Protein AF-A0A934AXN5-F1 (afdb_monomer_lite)

Secondary structure (DSSP, 8-state):
-------------TTS-HHHHHHHHHHHHHHHHTTT-HHHHHTT---HHHHS----HHHHHHHHHHHHHHHHHHS-S-S-HHHHHHHHHHHHHHHHHHHHHHHHHHT-

Structure (mmCIF, N/CA/C/O backbone):
data_AF-A0A934AXN5-F1
#
_entry.id   AF-A0A934AXN5-F1
#
loop_
_atom_site.group_PDB
_atom_site.id
_atom_site.type_symbol
_atom_site.label_atom_id
_atom_site.label_alt_id
_atom_site.label_comp_id
_atom_site.label_asym_id
_atom_site.label_entity_id
_atom_site.label_seq_id
_atom_site.pdbx_PDB_ins_code
_atom_site.Cartn_x
_atom_site.Cartn_y
_atom_site.Cartn_z
_atom_site.occupancy
_atom_site.B_iso_or_equiv
_atom_site.auth_seq_id
_atom_site.auth_comp_id
_atom_site.auth_asym_id
_atom_site.auth_atom_id
_atom_site.pdbx_PDB_model_num
ATOM 1 N N . MET A 1 1 ? -45.896 -4.540 -10.004 1.00 46.09 1 MET A N 1
ATOM 2 C CA . MET A 1 1 ? -45.029 -4.214 -8.849 1.00 46.09 1 MET A CA 1
ATOM 3 C C . MET A 1 1 ? -44.143 -5.434 -8.572 1.00 46.09 1 MET A C 1
ATOM 5 O O . MET A 1 1 ? -44.636 -6.414 -8.037 1.00 46.09 1 MET A O 1
ATOM 9 N N . LYS A 1 2 ? -42.892 -5.458 -9.058 1.00 54.38 2 LYS A N 1
ATOM 10 C CA . LYS A 1 2 ? -41.967 -6.605 -8.920 1.00 54.38 2 LYS A CA 1
ATOM 11 C C . LYS A 1 2 ? -40.920 -6.270 -7.856 1.00 54.38 2 LYS A C 1
ATOM 13 O O . LYS A 1 2 ? -40.170 -5.315 -8.028 1.00 54.38 2 LYS A O 1
ATOM 18 N N . ARG A 1 3 ? -40.901 -7.024 -6.753 1.00 65.50 3 ARG A N 1
ATOM 19 C CA . ARG A 1 3 ? -39.835 -6.993 -5.741 1.00 65.50 3 ARG A CA 1
ATOM 20 C C . ARG A 1 3 ? -38.860 -8.145 -5.981 1.00 65.50 3 ARG A C 1
ATOM 22 O O . ARG A 1 3 ? -39.256 -9.181 -6.502 1.00 65.50 3 ARG A O 1
ATOM 29 N N . HIS A 1 4 ? -37.644 -7.933 -5.478 1.00 48.03 4 HIS A N 1
ATOM 30 C CA . HIS A 1 4 ? -36.506 -8.849 -5.349 1.00 48.03 4 HIS A CA 1
ATOM 31 C C . HIS A 1 4 ? -35.533 -8.876 -6.530 1.00 48.03 4 HIS A C 1
ATOM 33 O O . HIS A 1 4 ? -35.847 -9.376 -7.600 1.00 48.03 4 HIS A O 1
ATOM 39 N N . ASN A 1 5 ? -34.298 -8.424 -6.284 1.00 49.72 5 ASN A N 1
ATOM 40 C CA . ASN A 1 5 ? -33.233 -9.364 -5.925 1.00 49.72 5 ASN A CA 1
ATOM 41 C C . ASN A 1 5 ? -32.011 -8.605 -5.363 1.00 49.72 5 ASN A C 1
ATOM 43 O O . ASN A 1 5 ? -31.166 -8.113 -6.108 1.00 49.72 5 ASN A O 1
ATOM 47 N N . HIS A 1 6 ? -31.912 -8.477 -4.036 1.00 47.94 6 HIS A N 1
ATOM 48 C CA . HIS A 1 6 ? -30.668 -8.037 -3.402 1.00 47.94 6 HIS A CA 1
ATOM 49 C C . HIS A 1 6 ? -29.763 -9.248 -3.224 1.00 47.94 6 HIS A C 1
ATOM 51 O O . HIS A 1 6 ? -29.855 -9.997 -2.254 1.00 47.94 6 HIS A O 1
ATOM 57 N N . ASN A 1 7 ? -2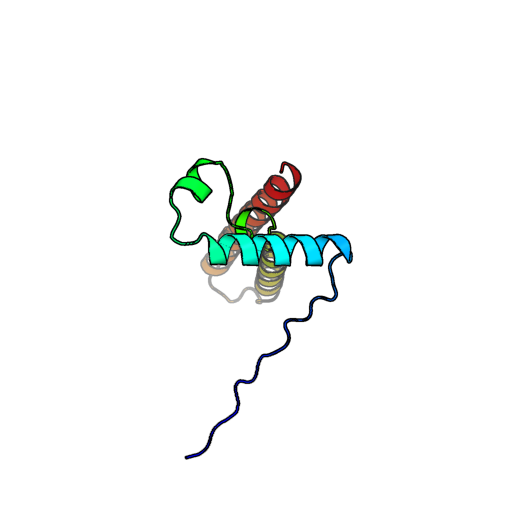8.893 -9.413 -4.214 1.00 49.19 7 ASN A N 1
ATOM 58 C CA . ASN A 1 7 ? -27.799 -10.363 -4.257 1.00 49.19 7 ASN A CA 1
ATOM 59 C C . ASN A 1 7 ? -26.780 -10.012 -3.153 1.00 49.19 7 ASN A C 1
ATOM 61 O O . ASN A 1 7 ? -25.771 -9.348 -3.393 1.00 49.19 7 ASN A O 1
ATOM 65 N N . LYS A 1 8 ? -27.079 -10.396 -1.905 1.00 48.75 8 LYS A N 1
ATOM 66 C CA . LYS A 1 8 ? -26.121 -10.357 -0.797 1.00 48.75 8 LYS A CA 1
ATOM 67 C C . LYS A 1 8 ? -25.106 -11.466 -1.044 1.00 48.75 8 LYS A C 1
ATOM 69 O O . LYS A 1 8 ? -25.293 -12.601 -0.611 1.00 48.75 8 LYS A O 1
ATOM 74 N N . LYS A 1 9 ? -24.033 -11.129 -1.762 1.00 45.91 9 LYS A N 1
ATOM 75 C CA . LYS A 1 9 ? -22.813 -11.934 -1.804 1.00 45.91 9 LYS A CA 1
ATOM 76 C C . LYS A 1 9 ? -22.380 -12.163 -0.357 1.00 45.91 9 LYS A C 1
ATOM 78 O O . LYS A 1 9 ? -21.946 -11.228 0.313 1.00 45.91 9 LYS A O 1
ATOM 83 N N . LYS A 1 10 ? -22.578 -13.389 0.133 1.00 46.38 10 LYS A N 1
ATOM 84 C CA . LYS A 1 10 ? -22.069 -13.847 1.425 1.00 46.38 10 LYS A CA 1
ATOM 85 C C . LYS A 1 10 ? -20.554 -13.688 1.377 1.00 46.38 10 LYS A C 1
ATOM 87 O O . LYS A 1 10 ? -19.874 -14.408 0.652 1.00 46.38 10 LYS A O 1
ATOM 92 N N . PHE A 1 11 ? -20.059 -12.676 2.076 1.00 47.81 11 PHE A N 1
ATOM 93 C CA . PHE A 1 11 ? -18.637 -12.474 2.281 1.00 47.81 11 PHE A CA 1
ATOM 94 C C . PHE A 1 11 ? -18.155 -13.665 3.114 1.00 47.81 11 PHE A C 1
ATOM 96 O O . PHE A 1 11 ? -18.606 -13.845 4.243 1.00 47.81 11 PHE A O 1
ATOM 103 N N . SER A 1 12 ? -17.358 -14.534 2.490 1.00 47.53 12 SER A N 1
ATOM 104 C CA . SER A 1 12 ? -16.837 -15.768 3.077 1.00 47.53 12 SER A CA 1
ATOM 105 C C . SER A 1 12 ? -16.102 -15.452 4.381 1.00 47.53 12 SER A C 1
ATOM 107 O O . SER A 1 12 ? -15.066 -14.793 4.370 1.00 47.53 12 SER A O 1
ATOM 109 N N . SER A 1 13 ? -16.674 -15.890 5.501 1.00 52.22 13 SER A N 1
ATOM 110 C CA . SER A 1 13 ? -16.195 -15.706 6.875 1.00 52.22 13 SER A CA 1
ATOM 111 C C . SER A 1 13 ? -15.185 -16.776 7.313 1.00 52.22 13 SER A C 1
ATOM 113 O O . SER A 1 13 ? -14.927 -16.922 8.501 1.00 52.22 13 SER A O 1
ATOM 115 N N . ASN A 1 14 ? -14.638 -17.570 6.392 1.00 48.47 14 ASN A N 1
ATOM 116 C CA . ASN A 1 14 ? -14.069 -18.879 6.733 1.00 48.47 14 ASN A CA 1
ATOM 117 C C . ASN A 1 14 ? -12.553 -18.904 7.018 1.00 48.47 14 ASN A C 1
ATOM 119 O O . ASN A 1 14 ? -11.975 -19.983 7.011 1.00 48.47 14 ASN A O 1
ATOM 123 N N . GLU A 1 15 ? -11.902 -17.770 7.295 1.00 54.44 15 GLU A N 1
ATOM 124 C CA . GLU A 1 15 ? -10.439 -17.738 7.525 1.00 54.44 15 GLU A CA 1
ATOM 125 C C . GLU A 1 15 ? -10.003 -17.074 8.845 1.00 54.44 15 GLU A C 1
ATOM 127 O O . GLU A 1 15 ? -8.829 -16.767 9.027 1.00 54.44 15 GLU A O 1
ATOM 132 N N . ALA A 1 16 ? -10.916 -16.884 9.802 1.00 51.69 16 ALA A N 1
ATOM 133 C CA . ALA A 1 16 ? -10.566 -16.462 11.160 1.00 51.69 16 ALA A CA 1
ATOM 134 C C . ALA A 1 16 ? -11.031 -17.516 12.183 1.00 51.69 16 ALA A C 1
ATOM 136 O O . ALA A 1 16 ? -12.115 -18.080 11.998 1.00 51.69 16 ALA A O 1
ATOM 137 N N . PRO A 1 17 ? -10.259 -17.779 13.259 1.00 51.16 17 PRO A N 1
ATOM 138 C CA . PRO A 1 17 ? -10.700 -18.604 14.381 1.00 51.16 17 PRO A CA 1
ATOM 139 C C . PRO A 1 17 ? -12.119 -18.199 14.817 1.00 51.16 17 PRO A C 1
ATOM 141 O O . PRO A 1 17 ? -12.408 -16.998 14.859 1.00 51.16 17 PRO A O 1
ATOM 144 N N . PRO A 1 18 ? -13.014 -19.154 15.133 1.00 58.09 18 PRO A N 1
ATOM 145 C CA . PRO A 1 18 ? -14.445 -18.896 15.331 1.00 58.09 18 PRO A CA 1
ATOM 146 C C . PRO A 1 18 ? -14.752 -17.827 16.393 1.00 58.09 18 PRO A C 1
ATOM 148 O O . PRO A 1 18 ? -15.784 -17.163 16.309 1.00 58.09 18 PRO A O 1
ATOM 151 N N . GLU A 1 19 ? -13.845 -17.596 17.343 1.00 58.38 19 GLU A N 1
ATOM 152 C CA . GLU A 1 19 ? -13.975 -16.536 18.349 1.00 58.38 19 GLU A CA 1
ATOM 153 C C . GLU A 1 19 ? -13.822 -15.114 17.779 1.00 58.38 19 GLU A C 1
ATOM 155 O O . GLU A 1 19 ? -14.568 -14.213 18.169 1.00 58.38 19 GLU A O 1
ATOM 160 N N . ILE A 1 20 ? -12.922 -14.901 16.810 1.00 60.56 20 ILE A N 1
ATOM 161 C CA . ILE A 1 20 ? -12.619 -13.564 16.263 1.00 60.56 20 ILE A CA 1
ATOM 162 C C . ILE A 1 20 ? -13.785 -13.039 15.415 1.00 60.56 20 ILE A C 1
ATOM 164 O O . ILE A 1 20 ? -14.104 -11.850 15.451 1.00 60.56 20 ILE A O 1
ATOM 168 N N . ASN A 1 21 ? -14.467 -13.922 14.678 1.00 66.44 21 ASN A N 1
ATOM 169 C CA . ASN A 1 21 ? -15.617 -13.535 13.858 1.00 66.44 21 ASN A CA 1
ATOM 170 C C . ASN A 1 21 ? -16.787 -13.016 14.703 1.00 66.44 21 ASN A C 1
ATOM 172 O O . ASN A 1 21 ? -17.416 -12.029 14.327 1.00 66.44 21 ASN A O 1
ATOM 176 N N . ASN A 1 22 ? -17.069 -13.646 15.846 1.00 75.69 22 ASN A N 1
ATOM 177 C CA . ASN A 1 22 ? -18.187 -13.240 16.699 1.00 75.69 22 ASN A CA 1
ATOM 178 C C . ASN A 1 22 ? -17.941 -11.870 17.346 1.00 75.69 22 ASN A C 1
ATOM 180 O O . ASN A 1 22 ? -18.842 -11.031 17.345 1.00 75.69 22 ASN A O 1
ATOM 184 N N . GLN A 1 23 ? -16.717 -11.613 17.819 1.00 78.25 23 GLN A N 1
ATOM 185 C CA . GLN A 1 23 ? -16.346 -10.307 18.372 1.00 78.25 23 GLN A CA 1
ATOM 186 C C . GLN A 1 23 ? -16.348 -9.206 17.309 1.00 78.25 23 GLN A C 1
ATOM 188 O O . GLN A 1 23 ? -16.911 -8.141 17.542 1.00 78.25 23 GLN A O 1
ATOM 193 N N . TYR A 1 24 ? -15.807 -9.468 16.112 1.00 79.88 24 TYR A N 1
ATOM 194 C CA . TYR A 1 24 ? -15.833 -8.492 15.019 1.00 79.88 24 TYR A CA 1
ATOM 195 C C . TYR A 1 24 ? -17.265 -8.092 14.639 1.00 79.88 24 TYR A C 1
ATOM 197 O O . TYR A 1 24 ? -17.542 -6.915 14.412 1.00 79.88 24 TYR A O 1
ATOM 205 N N . LEU A 1 25 ? -18.180 -9.063 14.558 1.00 81.88 25 LEU A N 1
ATOM 206 C CA . LEU A 1 25 ? -19.580 -8.806 14.220 1.00 81.88 25 LEU A CA 1
ATOM 207 C C . LEU A 1 25 ? -20.305 -8.018 15.317 1.00 81.88 25 LEU A C 1
ATOM 209 O O . LEU A 1 25 ? -21.052 -7.097 14.989 1.00 81.88 25 LEU A O 1
ATOM 213 N N . GLN A 1 26 ? -20.057 -8.332 16.592 1.00 85.19 26 GLN A N 1
ATOM 214 C CA . GLN A 1 26 ? -20.600 -7.563 17.715 1.00 85.19 26 GLN A CA 1
ATOM 215 C C . GLN A 1 26 ? -20.069 -6.128 17.731 1.00 85.19 26 GLN A C 1
ATOM 217 O O . GLN A 1 26 ? -20.855 -5.190 17.841 1.00 85.19 26 GLN A O 1
ATOM 222 N N . ASP A 1 27 ? -18.764 -5.936 17.540 1.00 83.12 27 ASP A N 1
ATOM 223 C CA . ASP A 1 27 ? -18.154 -4.605 17.496 1.00 83.12 27 ASP A CA 1
ATOM 224 C C . ASP A 1 27 ? -18.673 -3.780 16.311 1.00 83.12 27 ASP A C 1
ATOM 226 O O . ASP A 1 27 ? -18.921 -2.582 16.442 1.00 83.12 27 ASP A O 1
ATOM 230 N N . LEU A 1 28 ? -18.898 -4.413 15.156 1.00 84.19 28 LEU A N 1
ATOM 231 C CA . LEU A 1 28 ? -19.497 -3.768 13.986 1.00 84.19 28 LEU A CA 1
ATOM 232 C C . LEU A 1 28 ? -20.935 -3.320 14.248 1.00 84.19 28 LEU A C 1
ATOM 234 O O . LEU A 1 28 ? -21.330 -2.231 13.822 1.00 84.19 28 LEU A O 1
ATOM 238 N N . GLN A 1 29 ? -21.711 -4.151 14.941 1.00 85.88 29 GLN A N 1
ATOM 239 C CA . GLN A 1 29 ? -23.086 -3.839 15.303 1.00 85.88 29 GLN A CA 1
ATOM 240 C C . GLN A 1 29 ? -23.132 -2.690 16.316 1.00 85.88 29 GLN A C 1
ATOM 242 O O . GLN A 1 29 ? -23.752 -1.668 16.035 1.00 85.88 29 GLN A O 1
ATOM 247 N N . ASN A 1 30 ? -22.357 -2.784 17.400 1.00 84.38 30 ASN A N 1
ATOM 248 C CA . ASN A 1 30 ? -22.237 -1.735 18.415 1.00 84.38 30 ASN A CA 1
ATOM 249 C C . ASN A 1 30 ? -21.810 -0.393 17.810 1.00 84.38 30 ASN A C 1
ATOM 251 O O . ASN A 1 30 ? -22.347 0.655 18.169 1.00 84.38 30 ASN A O 1
ATOM 255 N N . TRP A 1 31 ? -20.869 -0.415 16.863 1.00 85.25 31 TRP A N 1
ATOM 256 C CA . TRP A 1 31 ? -20.409 0.788 16.176 1.00 85.25 31 TRP A CA 1
ATOM 257 C C . TRP A 1 31 ? -21.472 1.380 15.241 1.00 85.25 31 TRP A C 1
ATOM 259 O O . TRP A 1 31 ? -21.606 2.598 15.136 1.00 85.25 31 TRP A O 1
ATOM 269 N N . THR A 1 32 ? -22.257 0.531 14.575 1.00 85.69 32 THR A N 1
ATOM 270 C CA . THR A 1 32 ? -23.360 0.975 13.710 1.00 85.69 32 THR A CA 1
ATOM 271 C C . THR A 1 32 ? -24.477 1.615 14.532 1.00 85.69 32 THR A C 1
ATOM 273 O O . THR A 1 32 ? -24.967 2.683 14.160 1.00 85.69 32 THR A O 1
ATOM 276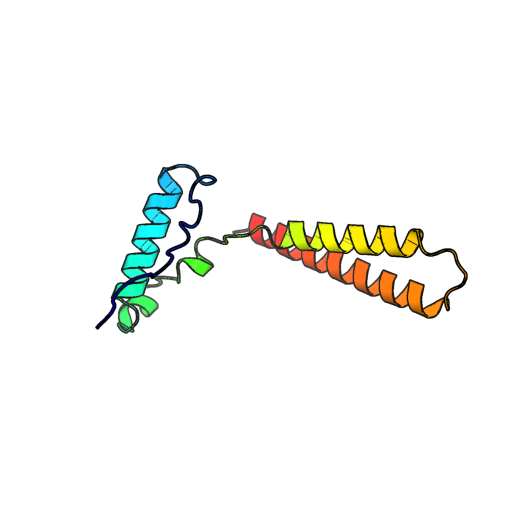 N N . ASP A 1 33 ? -24.823 1.009 15.666 1.00 89.94 33 ASP A N 1
ATOM 277 C CA . ASP A 1 33 ? -25.897 1.470 16.548 1.00 89.94 33 ASP A CA 1
ATOM 278 C C . ASP A 1 33 ? -25.536 2.787 17.255 1.00 89.94 33 ASP A C 1
ATOM 280 O O . ASP A 1 33 ? -26.398 3.632 17.488 1.00 89.94 33 ASP A O 1
ATOM 284 N N . ASN A 1 34 ? -24.246 3.022 17.513 1.00 88.00 34 ASN A N 1
ATOM 285 C CA . ASN A 1 34 ? -23.751 4.236 18.165 1.00 88.00 34 ASN A CA 1
ATOM 286 C C . ASN A 1 34 ? -23.177 5.279 17.198 1.00 88.00 34 ASN A C 1
ATOM 288 O O . ASN A 1 34 ? -22.533 6.232 17.637 1.00 88.00 34 ASN A O 1
ATOM 292 N N . ARG A 1 35 ? -23.434 5.163 15.886 1.00 80.94 35 ARG A N 1
ATOM 293 C CA . ARG A 1 35 ? -22.821 6.044 14.878 1.00 80.94 35 ARG A CA 1
ATOM 294 C C . ARG A 1 35 ? -23.038 7.540 15.159 1.00 80.94 35 ARG A C 1
ATOM 296 O O . ARG A 1 35 ? -22.162 8.348 14.857 1.00 80.94 35 ARG A O 1
ATOM 303 N N . TYR A 1 36 ? -24.181 7.898 15.743 1.00 85.50 36 TYR A N 1
ATOM 304 C CA . TYR A 1 36 ? -24.562 9.280 16.061 1.00 85.50 36 TYR A CA 1
ATOM 305 C C . TYR A 1 36 ? -24.398 9.650 17.541 1.00 85.50 36 TYR A C 1
ATOM 307 O O . TYR A 1 36 ? -24.777 10.752 17.927 1.00 85.50 36 TYR A O 1
ATOM 315 N N . ASN A 1 37 ? -23.854 8.755 18.371 1.00 84.69 37 ASN A N 1
ATOM 316 C CA . ASN A 1 37 ? -23.598 9.026 19.780 1.00 84.69 37 ASN A CA 1
ATOM 317 C C . ASN A 1 37 ? -22.157 9.547 19.950 1.00 84.69 37 ASN A C 1
ATOM 319 O O . ASN A 1 37 ? -21.222 8.747 19.917 1.00 84.69 37 ASN A O 1
ATOM 323 N N . PRO A 1 38 ? -21.940 10.862 20.143 1.00 78.44 38 PRO A N 1
ATOM 324 C CA . PRO A 1 38 ? -20.594 11.412 20.297 1.00 78.44 38 PRO A CA 1
ATOM 325 C C . PRO A 1 38 ? -19.873 10.868 21.542 1.00 78.44 38 PRO A C 1
ATOM 327 O O . PRO A 1 38 ? -18.655 10.703 21.504 1.00 78.44 38 PRO A O 1
ATOM 330 N N . GLY A 1 39 ? -20.618 10.527 22.604 1.00 83.62 39 GLY A N 1
ATOM 331 C CA . GLY A 1 39 ? -20.076 9.959 23.843 1.00 83.62 39 GLY A CA 1
ATOM 332 C C . GLY A 1 39 ? -19.399 8.605 23.628 1.00 83.62 39 GLY A C 1
ATOM 333 O O . GLY A 1 39 ? -18.330 8.338 24.175 1.00 83.62 39 GLY A O 1
ATOM 334 N N . PHE A 1 40 ? -19.955 7.797 22.724 1.00 81.44 40 PHE A N 1
ATOM 335 C CA . PHE A 1 40 ? -19.417 6.481 22.391 1.00 81.44 40 PHE A CA 1
ATOM 336 C C . PHE A 1 40 ? -17.985 6.552 21.840 1.00 81.44 40 PHE A C 1
ATOM 338 O O . PHE A 1 40 ? -17.165 5.693 22.147 1.00 81.44 40 PHE A O 1
ATOM 345 N N . TYR A 1 41 ? -17.652 7.594 21.072 1.00 74.69 41 TYR A N 1
ATOM 346 C CA . TYR A 1 41 ? -16.303 7.784 20.527 1.00 74.69 41 TYR A CA 1
ATOM 347 C C . TYR A 1 41 ? -15.326 8.372 21.551 1.00 74.69 41 TYR A C 1
ATOM 349 O O . TYR A 1 41 ? -14.130 8.093 21.493 1.00 74.69 41 TYR A O 1
ATOM 357 N N . THR A 1 42 ? -15.819 9.181 22.494 1.00 78.81 42 THR A N 1
ATOM 358 C CA . THR A 1 42 ? -14.983 9.789 23.543 1.00 78.81 42 THR A CA 1
ATOM 359 C C . THR A 1 42 ? -14.572 8.803 24.632 1.00 78.81 42 THR A C 1
ATOM 361 O O . THR A 1 42 ? -13.553 9.009 25.282 1.00 78.81 42 THR A O 1
ATOM 364 N N . GLU A 1 43 ? -15.309 7.703 24.787 1.00 79.25 43 GLU A N 1
ATOM 365 C CA . GLU A 1 43 ? -14.991 6.608 25.716 1.00 79.25 43 GLU A CA 1
ATOM 366 C C . GLU A 1 43 ? -13.868 5.683 25.214 1.00 79.25 43 GLU A C 1
ATOM 368 O O . GLU A 1 43 ? -13.533 4.692 25.858 1.00 79.25 43 GLU A O 1
ATOM 373 N N . GLY A 1 44 ? -13.254 6.000 24.070 1.00 72.06 44 GLY A N 1
ATOM 374 C CA . GLY A 1 44 ? -12.151 5.219 23.513 1.00 72.06 44 GLY A CA 1
ATOM 375 C C . GLY A 1 44 ? -12.592 4.033 22.654 1.00 72.06 44 GLY A C 1
ATOM 376 O O . GLY A 1 44 ? -11.750 3.215 22.284 1.00 72.06 44 GLY A O 1
ATOM 377 N N . ASN A 1 45 ? -13.875 3.941 22.279 1.00 79.81 4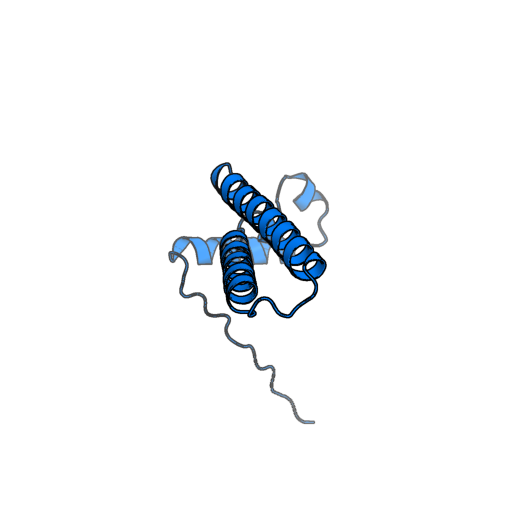5 ASN A N 1
ATOM 378 C CA . ASN A 1 45 ? -14.312 2.947 21.301 1.00 79.81 45 ASN A CA 1
ATOM 379 C C . ASN A 1 45 ? -13.853 3.346 19.896 1.00 79.81 45 ASN A C 1
ATOM 381 O O . ASN A 1 45 ? -14.293 4.332 19.303 1.00 79.81 45 ASN A O 1
ATOM 385 N N . ILE A 1 46 ? -12.947 2.536 19.360 1.00 78.94 46 ILE A N 1
ATOM 386 C CA . ILE A 1 46 ? -12.321 2.725 18.053 1.00 78.94 46 ILE A CA 1
ATOM 387 C C . ILE A 1 46 ? -13.128 1.940 17.010 1.00 78.94 46 ILE A C 1
ATOM 389 O O . ILE A 1 46 ? -13.599 0.839 17.316 1.00 78.94 46 ILE A O 1
ATOM 393 N N . PRO A 1 47 ? -13.286 2.443 15.771 1.00 77.12 47 PRO A N 1
ATOM 394 C CA . PRO A 1 47 ? -13.961 1.687 14.729 1.00 77.12 47 PRO A CA 1
ATOM 395 C C . PRO A 1 47 ? -13.344 0.291 14.549 1.00 77.12 47 PRO A C 1
ATOM 397 O O . PRO A 1 47 ? -12.114 0.155 14.548 1.00 77.12 47 PRO A O 1
ATOM 400 N N . PRO A 1 48 ? -14.159 -0.753 14.320 1.00 77.19 48 PRO A N 1
ATOM 401 C CA . PRO A 1 48 ? -13.666 -2.122 14.163 1.00 77.19 48 PRO A CA 1
ATOM 402 C C . PRO A 1 48 ? -12.706 -2.286 12.975 1.00 77.19 48 PRO A C 1
ATOM 404 O O . PRO A 1 48 ? -11.893 -3.202 12.958 1.00 77.19 48 PRO A O 1
ATOM 407 N N . GLU A 1 49 ? -12.745 -1.385 11.992 1.00 73.19 49 GLU A N 1
ATOM 408 C CA . GLU A 1 49 ? -11.781 -1.336 10.883 1.00 73.19 49 GLU A CA 1
ATOM 409 C C . GLU A 1 49 ? -10.353 -0.999 11.336 1.00 73.19 49 GLU A C 1
ATOM 411 O O . GLU A 1 49 ? -9.390 -1.458 10.725 1.00 73.19 49 GLU A O 1
ATOM 416 N N . MET A 1 50 ? -10.216 -0.222 12.413 1.00 72.06 50 MET A N 1
ATOM 417 C CA . MET A 1 50 ? -8.930 0.106 13.029 1.00 72.06 50 MET A CA 1
ATOM 418 C C . MET A 1 50 ? -8.511 -0.950 14.053 1.00 72.06 50 MET A C 1
ATOM 420 O O . MET A 1 50 ? -7.325 -1.238 14.176 1.00 72.06 50 MET A O 1
ATOM 424 N N . LYS A 1 51 ? -9.480 -1.542 14.764 1.00 75.31 51 LYS A N 1
ATOM 425 C CA . LYS A 1 51 ? -9.243 -2.588 15.771 1.00 75.31 51 LYS A CA 1
ATOM 426 C C . LYS A 1 51 ? -8.823 -3.925 15.147 1.00 75.31 51 LYS A C 1
ATOM 428 O O . LYS A 1 51 ? -8.021 -4.646 15.728 1.00 75.31 51 LYS A O 1
ATOM 433 N N . TYR A 1 52 ? -9.333 -4.240 13.955 1.00 74.56 52 TYR A N 1
ATOM 434 C CA . TYR A 1 52 ? -9.061 -5.491 13.247 1.00 74.56 52 TYR A CA 1
ATOM 435 C C . TYR A 1 52 ? -8.529 -5.202 11.834 1.00 74.56 52 TYR A C 1
ATOM 437 O O . TYR A 1 52 ? -9.315 -5.135 10.881 1.00 74.56 52 TYR A O 1
ATOM 445 N N . PRO A 1 53 ? -7.206 -5.028 11.653 1.00 67.94 53 PRO A N 1
ATOM 446 C CA . PRO A 1 53 ? -6.620 -4.808 10.335 1.00 67.94 53 PRO A CA 1
ATOM 447 C C . PRO A 1 53 ? -6.842 -6.039 9.441 1.00 67.94 53 PRO A C 1
ATOM 449 O O . PRO A 1 53 ? -6.171 -7.060 9.543 1.00 67.94 53 PRO A O 1
ATOM 452 N N . LYS A 1 54 ? -7.825 -5.941 8.540 1.00 65.94 54 LYS A N 1
ATOM 453 C CA . LYS A 1 54 ? -8.368 -7.074 7.771 1.00 65.94 54 LYS A CA 1
ATOM 454 C C . LYS A 1 54 ? -7.477 -7.634 6.667 1.00 65.94 54 LYS A C 1
ATOM 456 O O . LYS A 1 54 ? -7.863 -8.628 6.055 1.00 65.94 54 LYS A O 1
ATOM 461 N N . ARG A 1 55 ? -6.366 -6.988 6.302 1.00 65.44 55 ARG A N 1
ATOM 462 C CA . ARG A 1 55 ? -5.587 -7.415 5.129 1.00 65.44 55 ARG A CA 1
ATOM 463 C C . ARG A 1 55 ? -4.089 -7.253 5.332 1.00 65.44 55 ARG A C 1
ATOM 465 O O . ARG A 1 55 ? -3.659 -6.162 5.707 1.00 65.44 55 ARG A O 1
ATOM 472 N N . PRO A 1 56 ? -3.284 -8.261 4.954 1.00 68.94 56 PRO A N 1
ATOM 473 C CA . PRO A 1 56 ? -1.839 -8.133 4.874 1.00 68.94 56 PRO A CA 1
ATOM 474 C C . PRO A 1 56 ? -1.474 -7.325 3.619 1.00 68.94 56 PRO A C 1
ATOM 476 O O . PRO A 1 56 ? -0.861 -7.839 2.686 1.00 68.94 56 PRO A O 1
ATOM 479 N N . MET A 1 57 ? -1.872 -6.045 3.565 1.00 69.19 57 MET A N 1
ATOM 480 C CA . MET A 1 57 ? -1.552 -5.162 2.436 1.00 69.19 57 ME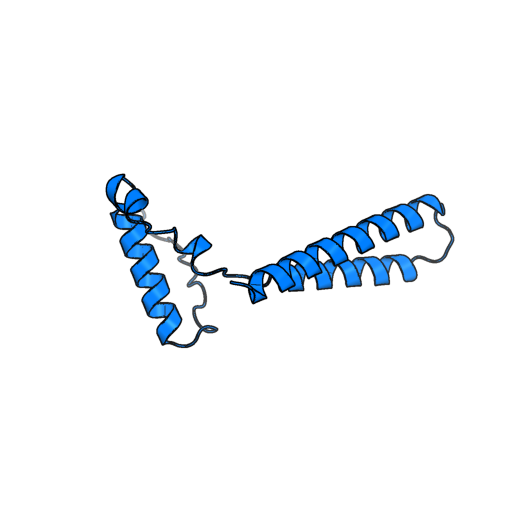T A CA 1
ATOM 481 C C . MET A 1 57 ? -0.043 -5.125 2.174 1.00 69.19 57 MET A C 1
ATOM 483 O O . MET A 1 57 ? 0.363 -5.065 1.019 1.00 69.19 57 MET A O 1
ATOM 487 N N . GLY A 1 58 ? 0.780 -5.262 3.219 1.00 69.81 58 GLY A N 1
ATOM 488 C CA . GLY A 1 58 ? 2.232 -5.382 3.087 1.00 69.81 58 GLY A CA 1
ATOM 489 C C . GLY A 1 58 ? 2.671 -6.549 2.197 1.00 69.81 58 GLY A C 1
ATOM 490 O O . GLY A 1 58 ? 3.531 -6.367 1.342 1.00 69.81 58 GLY A O 1
ATOM 491 N N . LEU A 1 59 ? 2.037 -7.719 2.316 1.00 78.38 59 LEU A N 1
ATOM 492 C CA . LEU A 1 59 ? 2.378 -8.902 1.517 1.00 78.38 59 LEU A CA 1
ATOM 493 C C . LEU A 1 59 ? 1.996 -8.712 0.042 1.00 78.38 59 LEU A C 1
ATOM 495 O O . LEU A 1 59 ? 2.733 -9.113 -0.855 1.00 78.38 59 LEU A O 1
ATOM 499 N N . LEU A 1 60 ? 0.880 -8.021 -0.203 1.00 81.56 60 LEU A N 1
ATOM 500 C CA . LEU A 1 60 ? 0.437 -7.649 -1.545 1.00 81.56 60 LEU A CA 1
ATOM 501 C C . LEU A 1 60 ? 1.398 -6.635 -2.189 1.00 81.56 60 LEU A C 1
ATOM 503 O O . LEU A 1 60 ? 1.755 -6.782 -3.354 1.00 81.56 60 LEU A O 1
ATOM 507 N N . LEU A 1 61 ? 1.866 -5.641 -1.422 1.00 80.06 61 LEU A N 1
ATOM 508 C CA . LEU A 1 61 ? 2.881 -4.684 -1.873 1.00 80.06 61 LEU A CA 1
ATOM 509 C C . LEU A 1 61 ? 4.203 -5.377 -2.222 1.00 80.06 61 LEU A C 1
ATOM 511 O O . LEU A 1 61 ? 4.788 -5.059 -3.254 1.00 80.06 61 LEU A O 1
ATOM 515 N N . ILE A 1 62 ? 4.649 -6.327 -1.395 1.00 81.38 62 ILE A N 1
ATOM 516 C CA . ILE A 1 62 ? 5.864 -7.113 -1.650 1.00 81.38 62 ILE A CA 1
ATOM 517 C C . ILE A 1 62 ? 5.706 -7.933 -2.933 1.00 81.38 62 ILE A C 1
ATOM 519 O O . ILE A 1 62 ? 6.599 -7.913 -3.776 1.00 81.38 62 ILE A O 1
ATOM 523 N N . PHE A 1 63 ? 4.561 -8.598 -3.121 1.00 86.44 63 PHE A N 1
ATOM 524 C CA . PHE A 1 63 ? 4.280 -9.365 -4.335 1.00 86.44 63 PHE A CA 1
ATOM 525 C C . PHE A 1 63 ? 4.331 -8.490 -5.595 1.00 86.44 63 PHE A C 1
ATOM 527 O O . PHE A 1 63 ? 5.009 -8.841 -6.559 1.00 86.44 63 PHE A O 1
ATOM 534 N N . PHE A 1 64 ? 3.677 -7.323 -5.579 1.00 85.19 64 PHE A N 1
ATOM 535 C CA . PHE A 1 64 ? 3.721 -6.384 -6.704 1.00 85.19 64 PHE A CA 1
ATOM 536 C C . PHE A 1 64 ? 5.124 -5.818 -6.952 1.00 85.19 64 PHE A C 1
ATOM 538 O O . PHE A 1 64 ? 5.516 -5.694 -8.108 1.00 85.19 64 PHE A O 1
ATOM 545 N N . GLY A 1 65 ? 5.889 -5.516 -5.898 1.00 82.31 65 GLY A N 1
ATOM 546 C CA . GLY A 1 65 ? 7.276 -5.054 -6.014 1.00 82.31 65 GLY A CA 1
ATOM 547 C C . GLY A 1 65 ? 8.214 -6.115 -6.597 1.00 82.31 65 GLY A C 1
ATOM 548 O O . GLY A 1 65 ? 9.092 -5.804 -7.398 1.00 82.31 65 GLY A O 1
ATOM 549 N N . LEU A 1 66 ? 8.011 -7.387 -6.246 1.00 85.81 66 LEU A N 1
ATOM 550 C CA . LEU A 1 66 ? 8.785 -8.489 -6.814 1.00 85.81 66 LEU A CA 1
ATOM 551 C C . LEU A 1 66 ? 8.415 -8.720 -8.286 1.00 85.81 66 LEU A C 1
ATOM 553 O O . LEU A 1 66 ? 9.291 -8.910 -9.127 1.00 85.81 66 LEU A O 1
ATOM 557 N N . LEU A 1 67 ? 7.120 -8.652 -8.608 1.00 86.75 67 LEU A N 1
ATOM 558 C CA . LEU A 1 67 ? 6.612 -8.803 -9.969 1.00 86.75 67 LEU A CA 1
ATOM 559 C C . LEU A 1 67 ? 7.174 -7.730 -10.910 1.00 86.75 67 LEU A C 1
ATOM 561 O O . LEU A 1 67 ? 7.615 -8.054 -12.013 1.00 86.75 67 LEU A O 1
ATOM 565 N N . THR A 1 68 ? 7.196 -6.464 -10.484 1.00 82.12 68 THR A N 1
ATOM 566 C CA . THR A 1 68 ? 7.783 -5.376 -11.278 1.00 82.12 68 THR A CA 1
ATOM 567 C C . THR A 1 68 ? 9.285 -5.551 -11.470 1.00 82.12 68 THR A C 1
ATOM 569 O O . THR A 1 68 ? 9.779 -5.271 -12.559 1.00 82.12 68 THR A O 1
ATOM 572 N N . LEU A 1 69 ? 10.006 -6.074 -10.475 1.00 79.31 69 LEU A N 1
ATOM 573 C CA . LEU A 1 69 ? 11.440 -6.352 -10.585 1.00 79.31 69 LEU A CA 1
ATOM 574 C C . LEU A 1 69 ? 11.740 -7.478 -11.589 1.00 79.31 69 LEU A C 1
ATOM 576 O O . LEU A 1 69 ? 12.649 -7.347 -12.408 1.00 79.31 69 LEU A O 1
ATOM 580 N N . VAL A 1 70 ? 10.941 -8.551 -11.585 1.00 83.50 70 VAL A N 1
ATOM 581 C CA . VAL A 1 70 ? 11.042 -9.646 -12.568 1.00 83.50 70 VAL A CA 1
ATOM 582 C C . VAL A 1 70 ? 10.731 -9.145 -13.980 1.00 83.50 70 VAL A C 1
ATOM 584 O O . VAL A 1 70 ? 11.459 -9.459 -14.921 1.00 83.50 70 VAL A O 1
ATOM 587 N N . LEU A 1 71 ? 9.689 -8.322 -14.134 1.00 80.19 71 LEU A N 1
ATOM 588 C CA . LEU A 1 71 ? 9.351 -7.696 -15.414 1.00 80.19 71 LEU A CA 1
ATOM 589 C C . LEU A 1 71 ? 10.472 -6.770 -15.906 1.00 80.19 71 LEU A C 1
ATOM 591 O O . LEU A 1 71 ? 10.817 -6.815 -17.083 1.00 80.19 71 LEU A O 1
ATOM 595 N N . ALA A 1 72 ? 11.082 -5.984 -15.015 1.00 73.19 72 ALA A N 1
ATOM 596 C CA . ALA A 1 72 ? 12.200 -5.105 -15.351 1.00 73.19 72 ALA A CA 1
ATOM 597 C C . ALA A 1 72 ? 13.433 -5.884 -15.842 1.00 73.19 72 ALA A C 1
ATOM 599 O O . ALA A 1 72 ? 14.074 -5.457 -16.798 1.00 73.19 72 ALA A O 1
ATOM 600 N N . PHE A 1 73 ? 13.732 -7.042 -15.242 1.00 75.12 73 PHE A N 1
ATOM 601 C CA . PHE A 1 73 ? 14.821 -7.925 -15.680 1.00 75.12 73 PHE A CA 1
ATOM 602 C C . PHE A 1 73 ? 14.522 -8.662 -16.997 1.00 75.12 73 PHE A C 1
ATOM 604 O O . PHE A 1 73 ? 15.442 -8.957 -17.758 1.00 75.12 73 PHE A O 1
ATOM 611 N N . GLY A 1 74 ? 13.251 -8.974 -17.273 1.00 75.38 74 GLY A N 1
ATOM 612 C CA . GLY A 1 74 ? 12.827 -9.681 -18.486 1.00 75.38 74 GLY A CA 1
ATOM 613 C C . GLY A 1 74 ? 12.781 -8.810 -19.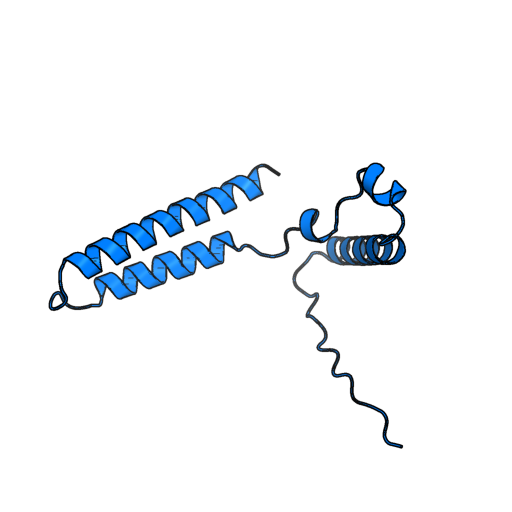747 1.00 75.38 74 GLY A C 1
ATOM 614 O O . GLY A 1 74 ? 12.855 -9.333 -20.862 1.00 75.38 74 GLY A O 1
ATOM 615 N N . ILE A 1 75 ? 12.687 -7.484 -19.600 1.00 72.94 75 ILE A N 1
ATOM 616 C CA . ILE A 1 75 ? 12.774 -6.552 -20.726 1.00 72.94 75 ILE A CA 1
ATOM 617 C C . ILE A 1 75 ? 14.229 -6.538 -21.204 1.00 72.94 75 ILE A C 1
ATOM 619 O O . ILE A 1 75 ? 15.096 -5.900 -20.609 1.00 72.94 75 ILE A O 1
ATOM 623 N N . LYS A 1 76 ? 14.502 -7.258 -22.303 1.00 62.94 76 LYS A N 1
ATOM 624 C CA . LYS A 1 76 ? 15.774 -7.176 -23.037 1.00 62.94 76 LYS A CA 1
ATOM 625 C C . LYS A 1 76 ? 16.170 -5.706 -23.192 1.00 62.94 76 LYS A C 1
ATOM 627 O O . LYS A 1 76 ? 15.338 -4.888 -23.576 1.00 62.94 76 LYS A O 1
ATOM 632 N N . HIS A 1 77 ? 17.444 -5.433 -22.919 1.00 61.09 77 HIS A N 1
ATOM 633 C CA . HIS A 1 77 ? 18.166 -4.155 -22.809 1.00 61.09 77 HIS A CA 1
ATOM 634 C C . HIS A 1 77 ? 18.080 -3.176 -24.016 1.00 61.09 77 HIS A C 1
ATOM 636 O O . HIS A 1 77 ? 19.010 -2.416 -24.256 1.00 61.09 77 HIS A O 1
ATOM 642 N N . ASN A 1 78 ? 16.989 -3.168 -24.785 1.00 66.50 78 ASN A N 1
ATOM 643 C CA . ASN A 1 78 ? 16.758 -2.292 -25.937 1.00 66.50 78 ASN A CA 1
ATOM 644 C C . ASN A 1 78 ? 15.907 -1.054 -25.588 1.00 66.50 78 ASN A C 1
ATOM 646 O O . ASN A 1 78 ? 15.624 -0.239 -26.463 1.00 66.50 78 ASN A O 1
ATOM 650 N N . GLY A 1 79 ? 15.469 -0.919 -24.332 1.00 67.38 79 GLY A N 1
ATOM 651 C CA . GLY A 1 79 ? 14.774 0.270 -23.837 1.00 67.38 79 GLY A CA 1
ATOM 652 C C . GLY A 1 79 ? 15.743 1.362 -23.357 1.00 67.38 79 GLY A C 1
ATOM 653 O O . GLY A 1 79 ? 16.892 1.064 -23.022 1.00 67.38 79 GLY A O 1
ATOM 654 N N . PRO A 1 80 ? 15.301 2.630 -23.279 1.00 73.75 80 PRO A N 1
ATOM 655 C CA . PRO A 1 80 ? 16.120 3.711 -22.742 1.00 73.75 80 PRO A CA 1
ATOM 656 C C .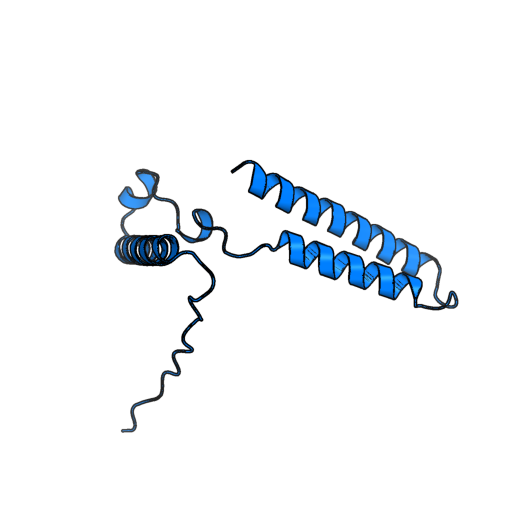 PRO A 1 80 ? 16.494 3.405 -21.288 1.00 73.75 80 PRO A C 1
ATOM 658 O O . PRO A 1 80 ? 15.619 3.183 -20.452 1.00 73.75 80 PRO A O 1
ATOM 661 N N . ALA A 1 81 ? 17.794 3.426 -20.979 1.00 73.81 81 ALA A N 1
ATOM 662 C CA . ALA A 1 81 ? 18.339 3.086 -19.660 1.00 73.81 81 ALA A CA 1
ATOM 663 C C . ALA A 1 81 ? 17.658 3.842 -18.500 1.00 73.81 81 ALA A C 1
ATOM 665 O O . ALA A 1 81 ? 17.515 3.305 -17.405 1.00 73.81 81 ALA A O 1
ATOM 666 N N . LEU A 1 82 ? 17.168 5.059 -18.756 1.00 75.75 82 LEU A N 1
ATOM 667 C CA . LEU A 1 82 ? 16.415 5.864 -17.791 1.00 75.75 82 LEU A CA 1
ATOM 668 C C . LEU A 1 82 ? 15.128 5.180 -17.304 1.00 75.75 82 LEU A C 1
ATOM 670 O O . LEU A 1 82 ? 14.784 5.300 -16.132 1.00 75.75 82 LEU A O 1
ATOM 674 N N . PHE A 1 83 ? 14.435 4.427 -18.163 1.00 76.38 83 PHE A N 1
ATOM 675 C CA . PHE A 1 83 ? 13.206 3.730 -17.780 1.00 76.38 83 PHE A CA 1
ATOM 676 C C . PHE A 1 83 ? 13.491 2.599 -16.785 1.00 76.38 83 PHE A C 1
ATOM 678 O O . PHE A 1 83 ? 12.778 2.456 -15.794 1.00 76.38 83 PHE A O 1
ATOM 685 N N . ALA A 1 84 ? 14.580 1.852 -16.992 1.00 73.94 84 ALA A N 1
ATOM 686 C CA . ALA A 1 84 ? 15.012 0.806 -16.066 1.00 73.94 84 ALA A CA 1
ATOM 687 C C . ALA A 1 84 ? 15.362 1.380 -14.682 1.00 73.94 84 ALA A C 1
ATOM 689 O O . ALA A 1 84 ? 14.939 0.832 -13.666 1.00 73.94 84 ALA A O 1
ATOM 690 N N . TRP A 1 85 ? 16.055 2.524 -14.634 1.00 81.38 85 TRP A N 1
ATOM 691 C CA . TRP A 1 85 ? 16.376 3.211 -13.378 1.00 81.38 85 TRP A CA 1
ATOM 692 C C . TRP A 1 85 ? 15.133 3.716 -12.636 1.00 81.38 85 TRP A C 1
ATOM 694 O O . TRP A 1 85 ? 15.037 3.534 -11.424 1.00 81.38 85 TRP A O 1
ATOM 704 N N . VAL A 1 86 ? 14.155 4.297 -13.339 1.00 84.88 86 VAL A N 1
ATOM 705 C CA . VAL A 1 86 ? 12.900 4.761 -12.720 1.00 84.88 86 VAL A CA 1
ATOM 706 C C . VAL A 1 86 ? 12.107 3.592 -12.136 1.00 84.88 86 VAL A C 1
ATOM 708 O O . VAL A 1 86 ? 11.658 3.669 -10.993 1.00 84.88 86 VAL A O 1
ATOM 711 N N . VAL A 1 87 ? 11.975 2.491 -12.882 1.00 79.94 87 VAL A N 1
ATOM 712 C CA . VAL A 1 87 ? 11.278 1.285 -12.407 1.00 79.94 87 VAL A CA 1
ATOM 713 C C . VAL A 1 87 ? 12.007 0.661 -11.215 1.00 79.94 87 VAL A C 1
ATOM 715 O O . VAL A 1 87 ? 11.360 0.254 -10.252 1.00 79.94 87 VAL A O 1
ATOM 718 N N . PHE A 1 88 ? 13.341 0.646 -11.230 1.00 80.88 88 PHE A N 1
ATOM 719 C CA . PHE A 1 88 ? 14.148 0.158 -10.113 1.00 80.88 88 PHE A CA 1
ATOM 720 C C . PHE A 1 88 ? 13.944 0.994 -8.840 1.00 80.88 88 PHE A C 1
ATOM 722 O O . PHE A 1 88 ? 13.682 0.434 -7.775 1.00 80.88 88 PHE A O 1
ATOM 729 N N . ILE A 1 89 ? 13.994 2.328 -8.942 1.00 88.50 89 ILE A N 1
ATOM 730 C CA . ILE A 1 89 ? 13.775 3.234 -7.802 1.00 88.50 89 ILE A CA 1
ATOM 731 C C . ILE A 1 89 ? 12.350 3.087 -7.260 1.00 88.50 89 ILE A C 1
ATOM 733 O O . ILE A 1 89 ? 12.168 2.970 -6.048 1.00 88.50 89 ILE A O 1
ATOM 737 N N . ALA A 1 90 ? 11.345 3.041 -8.138 1.00 84.75 90 ALA A N 1
ATOM 738 C CA . ALA A 1 90 ? 9.955 2.836 -7.740 1.00 84.75 90 ALA A CA 1
ATOM 739 C C . ALA A 1 90 ? 9.758 1.487 -7.022 1.00 84.75 90 ALA A C 1
ATOM 741 O O . ALA A 1 90 ? 9.121 1.438 -5.969 1.00 84.75 90 ALA A O 1
ATOM 742 N N . GLY A 1 91 ? 10.364 0.411 -7.535 1.00 82.25 91 GLY A N 1
ATOM 743 C CA . GLY A 1 91 ? 10.342 -0.911 -6.907 1.00 82.25 91 GLY A CA 1
ATOM 744 C C . GLY A 1 91 ? 11.012 -0.933 -5.530 1.00 82.25 91 GLY A C 1
ATOM 745 O O . GLY A 1 91 ? 10.439 -1.462 -4.577 1.00 82.25 91 GLY A O 1
ATOM 746 N N . MET A 1 92 ? 12.181 -0.298 -5.388 1.00 86.00 92 MET A N 1
ATOM 747 C CA . MET A 1 92 ? 12.871 -0.162 -4.098 1.00 86.00 92 MET A CA 1
ATOM 748 C C . MET A 1 92 ? 12.029 0.608 -3.077 1.00 86.00 92 MET A C 1
ATOM 750 O O . MET A 1 92 ? 11.886 0.164 -1.937 1.00 86.00 92 MET A O 1
ATOM 754 N N . LEU A 1 93 ? 11.418 1.724 -3.486 1.00 89.81 93 LEU A N 1
ATOM 755 C CA . LEU A 1 93 ? 10.552 2.521 -2.616 1.00 89.81 93 LEU A CA 1
ATOM 756 C C . LEU A 1 93 ? 9.354 1.699 -2.114 1.00 89.81 93 LEU A C 1
ATOM 758 O O . LEU A 1 93 ? 8.992 1.756 -0.937 1.00 89.81 93 LEU A O 1
ATOM 762 N N . GLN A 1 94 ? 8.767 0.890 -2.997 1.00 82.25 94 GLN A N 1
ATOM 763 C CA . GLN A 1 94 ? 7.614 0.052 -2.689 1.00 82.25 94 GLN A CA 1
ATOM 764 C C . GLN A 1 94 ? 7.962 -1.112 -1.749 1.00 82.25 94 GLN A C 1
ATOM 766 O O . GLN A 1 94 ? 7.159 -1.441 -0.874 1.00 82.25 94 GLN A O 1
ATOM 771 N N . LEU A 1 95 ? 9.169 -1.682 -1.853 1.00 82.25 95 LEU A N 1
ATOM 772 C CA . LEU A 1 95 ? 9.669 -2.677 -0.899 1.00 82.25 95 LEU A CA 1
ATOM 773 C C . LEU A 1 95 ? 9.875 -2.081 0.495 1.00 82.25 95 LEU A C 1
ATOM 775 O O . LEU A 1 95 ? 9.428 -2.677 1.471 1.00 82.25 95 LEU A O 1
ATOM 779 N N . VAL A 1 96 ? 10.489 -0.898 0.600 1.00 87.50 96 VAL A N 1
ATOM 780 C CA . VAL A 1 96 ? 10.686 -0.214 1.891 1.00 87.50 96 VAL A CA 1
ATOM 781 C C . VAL A 1 96 ? 9.341 0.117 2.542 1.00 87.50 96 VAL A C 1
ATOM 783 O O . VAL A 1 96 ? 9.151 -0.142 3.732 1.00 87.50 96 VAL A O 1
ATOM 786 N N . ALA A 1 97 ? 8.380 0.624 1.765 1.00 83.06 97 ALA A N 1
ATOM 787 C CA . ALA A 1 97 ? 7.026 0.889 2.245 1.00 83.06 97 ALA A CA 1
ATOM 788 C C . ALA A 1 97 ? 6.316 -0.397 2.709 1.00 83.06 97 ALA A C 1
ATOM 790 O O . ALA A 1 97 ? 5.736 -0.423 3.795 1.00 83.06 97 ALA A O 1
ATOM 791 N N . GLY A 1 98 ? 6.404 -1.480 1.929 1.00 78.12 98 GLY A N 1
ATOM 792 C CA . GLY A 1 98 ? 5.847 -2.785 2.288 1.00 78.12 98 GLY A CA 1
ATOM 793 C C . GLY A 1 98 ? 6.445 -3.340 3.582 1.00 78.12 98 GLY A C 1
ATOM 794 O O . GLY A 1 98 ? 5.700 -3.742 4.475 1.00 78.12 98 GLY A O 1
ATOM 795 N N . LEU A 1 99 ? 7.774 -3.287 3.725 1.00 83.00 99 LEU A N 1
ATOM 796 C CA . LEU A 1 99 ? 8.478 -3.724 4.932 1.00 83.00 99 LEU A CA 1
ATOM 797 C C . LEU A 1 99 ? 8.049 -2.900 6.154 1.00 83.00 99 LEU A C 1
ATOM 799 O O . LEU A 1 99 ? 7.746 -3.461 7.203 1.00 83.00 99 LEU A O 1
ATOM 803 N N . SER A 1 100 ? 7.967 -1.574 6.009 1.00 82.94 100 SER A N 1
ATOM 804 C CA . SER A 1 100 ? 7.539 -0.666 7.080 1.00 82.94 100 SER A CA 1
ATOM 805 C C . SER A 1 100 ? 6.130 -0.996 7.584 1.00 82.94 100 SER A C 1
ATOM 807 O O . SER A 1 100 ? 5.906 -1.060 8.793 1.00 82.94 100 SER A O 1
ATOM 809 N N . VAL A 1 101 ? 5.193 -1.286 6.675 1.00 80.31 101 VAL A N 1
ATOM 810 C CA . VAL A 1 101 ? 3.827 -1.698 7.029 1.00 80.31 101 VAL A CA 1
ATOM 811 C C . VAL A 1 101 ? 3.826 -3.033 7.778 1.00 80.31 101 VAL A C 1
ATOM 813 O O . VAL A 1 101 ? 3.148 -3.146 8.797 1.00 80.31 101 VAL A O 1
ATOM 816 N N . VAL A 1 102 ? 4.610 -4.021 7.334 1.00 75.81 102 VAL A N 1
ATOM 817 C CA . VAL A 1 102 ? 4.723 -5.328 8.009 1.00 75.81 102 VAL A CA 1
ATOM 818 C C . VAL A 1 102 ? 5.289 -5.180 9.426 1.00 75.81 102 VAL A C 1
ATOM 820 O O . VAL A 1 102 ? 4.715 -5.711 10.374 1.00 75.81 102 VAL A O 1
ATOM 823 N N . PHE A 1 103 ? 6.362 -4.405 9.604 1.00 78.00 103 PHE A N 1
ATOM 824 C CA . PHE A 1 103 ? 6.947 -4.162 10.927 1.00 78.00 103 PHE A CA 1
ATOM 825 C C . PHE A 1 103 ? 6.025 -3.365 11.854 1.00 78.00 103 PHE A C 1
ATOM 827 O O . PHE A 1 103 ? 6.028 -3.592 13.064 1.00 78.00 103 PHE A O 1
ATOM 834 N N . LYS A 1 104 ? 5.215 -2.449 11.311 1.00 70.06 104 LYS A N 1
ATOM 835 C CA . LYS A 1 104 ? 4.231 -1.695 12.094 1.00 70.06 104 LYS A CA 1
ATOM 836 C C . LYS A 1 104 ? 3.105 -2.594 12.613 1.00 70.06 104 LYS A C 1
ATOM 838 O O . LYS A 1 104 ? 2.699 -2.432 13.758 1.00 70.06 104 LYS A O 1
ATOM 843 N N . ILE A 1 105 ? 2.667 -3.573 11.818 1.00 61.81 105 ILE A N 1
ATOM 844 C CA . ILE A 1 105 ? 1.676 -4.576 12.242 1.00 61.81 105 ILE A CA 1
ATOM 845 C C . ILE A 1 105 ? 2.222 -5.449 13.382 1.00 61.81 105 ILE A C 1
ATOM 847 O O . ILE A 1 105 ? 1.462 -5.830 14.256 1.00 61.81 105 ILE A O 1
ATOM 851 N N . HIS A 1 106 ? 3.530 -5.724 13.426 1.00 56.97 106 HIS A N 1
ATOM 852 C CA . HIS A 1 106 ? 4.100 -6.598 14.458 1.00 56.97 106 HIS A CA 1
ATOM 853 C C . HIS A 1 106 ? 4.320 -5.921 15.826 1.00 56.97 106 HIS A C 1
ATOM 855 O O . HIS A 1 106 ? 4.549 -6.609 16.816 1.00 56.97 106 HIS A O 1
ATOM 861 N N . LYS A 1 107 ? 4.277 -4.582 15.883 1.00 55.44 107 LYS A N 1
ATOM 862 C CA . LYS A 1 107 ? 4.415 -3.794 17.123 1.00 55.44 107 LYS A CA 1
ATOM 863 C C . LYS A 1 107 ? 3.081 -3.412 17.779 1.00 55.44 107 LYS A C 1
ATOM 865 O O . LYS A 1 107 ? 3.117 -2.761 18.820 1.00 55.44 107 LYS A O 1
ATOM 870 N N . THR A 1 108 ? 1.952 -3.750 17.159 1.00 50.34 108 THR A N 1
ATOM 871 C CA . THR A 1 108 ? 0.603 -3.467 17.680 1.00 50.34 108 THR A CA 1
ATOM 872 C C . THR A 1 108 ? 0.000 -4.754 18.214 1.00 50.34 108 THR A C 1
ATOM 874 O O . THR A 1 108 ? -0.663 -4.686 19.267 1.00 50.34 108 THR A O 1
#

pLDDT: mean 72.85, std 12.62, range [45.91, 89.94]

Radius of gyration: 21.77 Å; chains: 1; bounding box: 63×30×52 Å

Foldseek 3Di:
DDDDDDPPPPPDPPPDDPVVSVVLVVLQVVCVVCVPPPVCVVVVSDRSCVVDVPDLVLVVLLVVLVVLVVVLVPPPPPDDVVVSVVSVVVSVVSNVVSVVSVVVVVVD

Sequence (108 aa):
MKRHNHNKKKFSSNEAPPEINNQYLQDLQNWTDNRYNPGFYTEGNIPPEMKYPKRPMGLLLIFFGLLTLVLAFGIKHNGPALFAWVVFIAGMLQLVAGLSVVFKIHKT